Protein AF-A0A535K5B6-F1 (afdb_monomer)

Structure (mmCIF, N/CA/C/O backbone):
data_AF-A0A535K5B6-F1
#
_entry.id   AF-A0A535K5B6-F1
#
loop_
_atom_site.group_PDB
_atom_site.id
_atom_site.type_symbol
_atom_site.label_atom_id
_atom_site.label_alt_id
_atom_site.label_comp_id
_atom_site.label_asym_id
_atom_site.label_entity_id
_atom_site.label_seq_id
_atom_site.pdbx_PDB_ins_code
_atom_site.Cartn_x
_atom_site.Cartn_y
_atom_site.Cartn_z
_atom_site.occupancy
_atom_site.B_iso_or_equiv
_atom_site.auth_seq_id
_atom_site.auth_comp_id
_atom_site.auth_asym_id
_atom_site.auth_atom_id
_atom_site.pdbx_PDB_model_num
ATOM 1 N N . MET A 1 1 ? -14.865 6.620 7.976 1.00 94.44 1 MET A N 1
ATOM 2 C CA . MET A 1 1 ? -15.184 6.775 6.529 1.00 94.44 1 MET A CA 1
ATOM 3 C C . MET A 1 1 ? -14.619 5.577 5.767 1.00 94.44 1 MET A C 1
ATOM 5 O O . MET A 1 1 ? -13.738 4.941 6.324 1.00 94.44 1 MET A O 1
ATOM 9 N N . ARG A 1 2 ? -15.103 5.228 4.564 1.00 94.06 2 ARG A N 1
ATOM 10 C CA . ARG A 1 2 ? -14.527 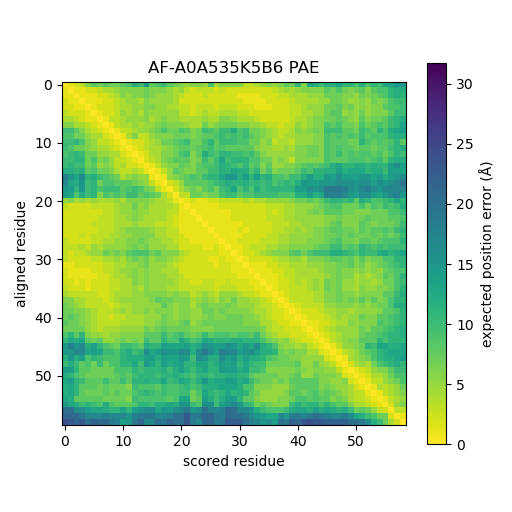4.127 3.758 1.00 94.06 2 ARG A CA 1
ATOM 11 C C . ARG A 1 2 ? -13.751 4.700 2.579 1.00 94.06 2 ARG A C 1
ATOM 13 O O . ARG A 1 2 ? -14.332 5.442 1.792 1.00 94.06 2 ARG A O 1
ATOM 20 N N . ILE A 1 3 ? -12.464 4.382 2.485 1.00 91.31 3 ILE A N 1
ATOM 21 C CA . ILE A 1 3 ? -11.542 4.935 1.490 1.00 91.31 3 ILE A CA 1
ATOM 22 C C . ILE A 1 3 ? -10.890 3.778 0.740 1.00 91.31 3 ILE A C 1
ATOM 24 O O . ILE A 1 3 ? -10.297 2.890 1.348 1.00 91.31 3 ILE A O 1
ATOM 28 N N . LEU A 1 4 ? -10.986 3.815 -0.586 1.00 91.31 4 LEU A N 1
ATOM 29 C CA . LEU A 1 4 ? -10.234 2.947 -1.479 1.00 91.31 4 LEU A CA 1
ATOM 30 C C . LEU A 1 4 ? -9.221 3.808 -2.229 1.00 91.31 4 LEU A C 1
ATOM 32 O O . LEU A 1 4 ? -9.614 4.724 -2.949 1.00 91.31 4 LEU A O 1
ATOM 36 N N . ALA A 1 5 ? -7.939 3.522 -2.047 1.00 86.38 5 ALA A N 1
ATOM 37 C CA . ALA A 1 5 ? -6.855 4.189 -2.750 1.00 86.38 5 ALA A CA 1
ATOM 38 C C . ALA A 1 5 ? -6.182 3.218 -3.721 1.00 86.38 5 ALA A C 1
ATOM 40 O O . ALA A 1 5 ? -6.036 2.033 -3.425 1.00 86.38 5 ALA A O 1
ATOM 41 N N . THR A 1 6 ? -5.755 3.730 -4.868 1.00 85.19 6 THR A N 1
ATOM 42 C CA . THR A 1 6 ? -4.964 2.988 -5.854 1.00 85.19 6 THR A CA 1
ATOM 43 C C . THR A 1 6 ? -3.589 3.627 -5.958 1.00 85.19 6 THR A C 1
ATOM 45 O O . THR A 1 6 ? -3.511 4.850 -6.094 1.00 85.19 6 THR A O 1
ATOM 48 N N . GLN A 1 7 ? -2.525 2.832 -5.908 1.00 81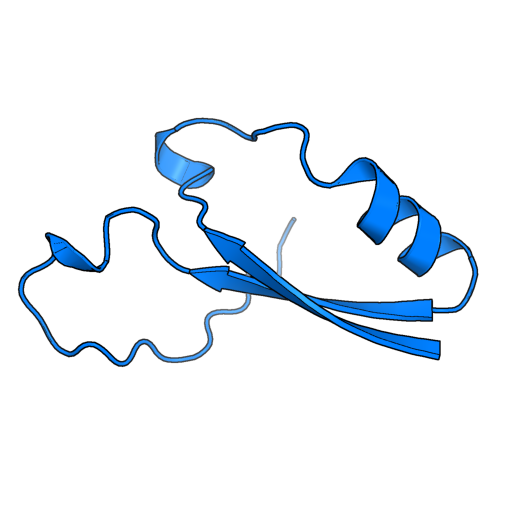.25 7 GLN A N 1
ATOM 49 C CA . GLN A 1 7 ? -1.153 3.329 -6.007 1.00 81.25 7 GLN A CA 1
ATOM 50 C C . GLN A 1 7 ? -0.405 2.639 -7.148 1.00 81.25 7 GLN A C 1
ATOM 52 O O . GLN A 1 7 ? -0.407 1.415 -7.252 1.00 81.25 7 GLN A O 1
ATOM 57 N N . GLU A 1 8 ? 0.241 3.448 -7.992 1.00 81.31 8 GLU A N 1
ATOM 58 C CA . GLU A 1 8 ? 1.215 2.982 -8.983 1.00 81.31 8 GLU A CA 1
ATOM 59 C C . GLU A 1 8 ? 2.554 2.829 -8.293 1.00 81.31 8 GLU A C 1
ATOM 61 O O . GLU A 1 8 ? 3.258 3.812 -8.053 1.00 81.31 8 GLU A O 1
ATOM 66 N N . THR A 1 9 ? 2.898 1.605 -7.921 1.00 76.94 9 THR A N 1
ATOM 67 C CA . THR A 1 9 ? 4.129 1.371 -7.181 1.00 76.94 9 THR A CA 1
ATOM 68 C C . THR A 1 9 ? 4.688 -0.010 -7.470 1.00 76.94 9 THR A C 1
ATOM 70 O O . THR A 1 9 ? 3.963 -0.976 -7.683 1.00 76.94 9 THR A O 1
ATOM 73 N N . ASP A 1 10 ? 6.012 -0.087 -7.473 1.00 77.00 10 ASP A N 1
ATOM 74 C CA . ASP A 1 10 ? 6.756 -1.340 -7.434 1.00 77.00 10 ASP A CA 1
ATOM 75 C C . ASP A 1 10 ? 7.789 -1.222 -6.314 1.00 77.00 10 ASP A C 1
ATOM 77 O O . ASP A 1 10 ? 8.997 -1.176 -6.537 1.00 77.00 10 ASP A O 1
ATOM 81 N N . TRP A 1 11 ? 7.301 -1.056 -5.082 1.00 73.06 11 TRP A N 1
ATOM 82 C CA . TRP A 1 11 ? 8.154 -0.843 -3.912 1.00 73.06 11 TRP A CA 1
ATOM 83 C C . TRP A 1 11 ? 9.029 -2.060 -3.586 1.00 73.06 11 TRP A C 1
ATOM 85 O O . TRP A 1 11 ? 10.050 -1.907 -2.917 1.00 73.06 11 TRP A O 1
ATOM 95 N N . ILE A 1 12 ? 8.660 -3.243 -4.096 1.00 73.25 12 ILE A N 1
ATOM 96 C CA . ILE A 1 12 ? 9.438 -4.478 -3.970 1.00 73.25 12 ILE A CA 1
ATOM 97 C C . ILE A 1 12 ? 10.754 -4.351 -4.746 1.00 73.25 12 ILE A C 1
ATOM 99 O O . ILE A 1 12 ? 11.803 -4.709 -4.213 1.00 73.25 12 ILE A O 1
ATOM 103 N N . THR A 1 13 ? 10.731 -3.828 -5.980 1.00 77.94 13 THR A N 1
ATOM 104 C CA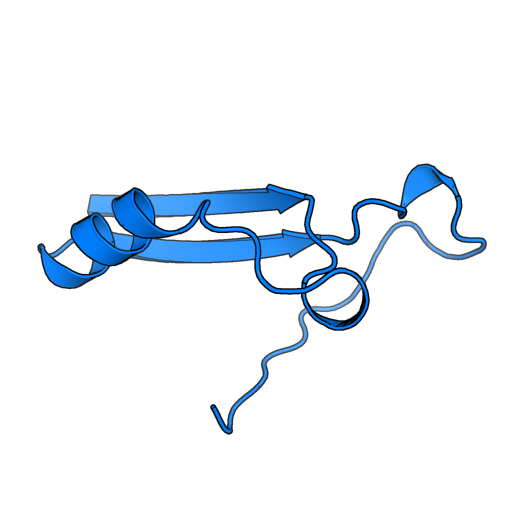 . THR A 1 13 ? 11.955 -3.688 -6.794 1.00 77.94 13 THR A CA 1
ATOM 105 C C . THR A 1 13 ? 12.580 -2.291 -6.739 1.00 77.94 13 THR A C 1
ATOM 107 O O . THR A 1 13 ? 13.793 -2.156 -6.893 1.00 77.94 13 THR A O 1
ATOM 110 N N . ARG A 1 14 ? 11.776 -1.243 -6.508 1.00 75.81 14 ARG A N 1
ATOM 111 C CA . ARG A 1 14 ? 12.179 0.176 -6.587 1.00 75.81 14 ARG A CA 1
ATOM 112 C C . ARG A 1 14 ? 12.295 0.880 -5.236 1.00 75.81 14 ARG A C 1
ATOM 114 O O . ARG A 1 14 ? 12.515 2.091 -5.214 1.00 75.81 14 A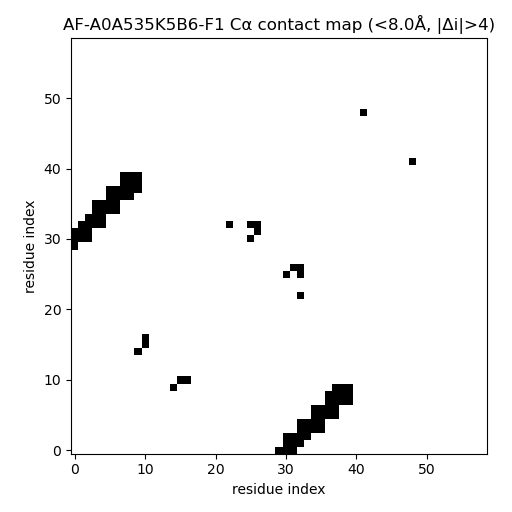RG A O 1
ATOM 121 N N . ASN A 1 15 ? 12.229 0.122 -4.141 1.00 71.00 15 ASN A N 1
ATOM 122 C CA . ASN A 1 15 ? 12.266 0.596 -2.757 1.00 71.00 15 ASN A CA 1
ATOM 123 C C . ASN A 1 15 ? 10.970 1.328 -2.328 1.00 71.00 15 ASN A C 1
ATOM 125 O O . ASN A 1 15 ? 10.275 1.911 -3.166 1.00 71.00 15 ASN A O 1
ATOM 129 N N . PRO A 1 16 ? 10.617 1.336 -1.027 1.00 69.69 16 PRO A N 1
ATOM 130 C CA . PRO A 1 16 ? 9.417 2.015 -0.546 1.00 69.69 16 PRO A CA 1
ATOM 131 C C . PRO A 1 16 ? 9.484 3.522 -0.808 1.00 69.69 16 PRO A C 1
ATOM 133 O O . PRO A 1 16 ? 10.389 4.210 -0.334 1.00 69.69 16 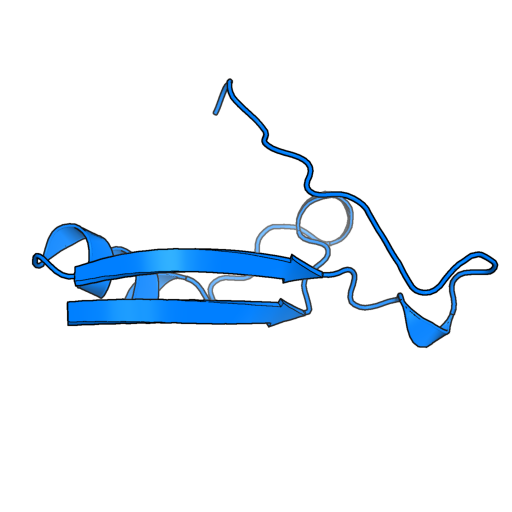PRO A O 1
ATOM 136 N N . ILE A 1 17 ? 8.506 4.050 -1.543 1.00 67.38 17 ILE A N 1
ATOM 137 C CA . ILE A 1 17 ? 8.356 5.493 -1.755 1.00 67.38 17 ILE A CA 1
ATOM 138 C C . ILE A 1 17 ? 7.446 6.052 -0.658 1.00 67.38 17 ILE A C 1
ATOM 140 O O . ILE A 1 17 ? 6.394 5.477 -0.398 1.00 67.38 17 ILE A O 1
ATOM 144 N N . ILE A 1 18 ? 7.817 7.183 -0.043 1.00 62.31 18 ILE A N 1
ATOM 145 C CA . ILE A 1 18 ? 7.132 7.835 1.098 1.00 62.31 18 ILE A CA 1
ATOM 146 C C . ILE A 1 18 ? 5.789 8.487 0.677 1.00 62.31 18 ILE A C 1
ATOM 148 O O . ILE A 1 18 ? 5.558 9.675 0.887 1.00 62.31 18 ILE A O 1
ATOM 152 N N . HIS A 1 19 ? 4.884 7.736 0.050 1.00 63.62 19 HIS A N 1
ATOM 153 C CA . HIS A 1 19 ? 3.554 8.212 -0.358 1.00 63.62 19 HIS A CA 1
ATOM 154 C C . HIS A 1 19 ? 2.439 7.851 0.641 1.00 63.62 19 HIS A C 1
ATOM 156 O O . HIS A 1 19 ? 1.289 8.242 0.451 1.00 63.62 19 HIS A O 1
ATOM 162 N N . HIS A 1 20 ? 2.754 7.131 1.721 1.00 72.88 20 HIS A N 1
ATOM 163 C CA . HIS A 1 20 ? 1.760 6.466 2.574 1.00 72.88 20 HIS A CA 1
ATOM 164 C C . HIS A 1 20 ? 1.259 7.285 3.780 1.00 72.88 20 HIS A C 1
ATOM 166 O O . HIS A 1 20 ? 0.170 7.002 4.281 1.00 72.88 20 HIS A O 1
ATOM 172 N N . ARG A 1 21 ? 1.942 8.372 4.177 1.00 81.81 21 ARG A N 1
ATOM 173 C CA . ARG A 1 21 ? 1.667 9.059 5.460 1.00 81.81 21 ARG A CA 1
ATOM 174 C C . ARG A 1 21 ? 0.215 9.494 5.677 1.00 81.81 21 ARG A C 1
ATOM 176 O O . ARG A 1 21 ? -0.284 9.401 6.793 1.00 81.81 21 ARG A O 1
ATOM 183 N N . LEU A 1 22 ? -0.471 9.983 4.642 1.00 87.56 22 LEU A N 1
ATOM 184 C CA . LEU A 1 22 ? -1.864 10.426 4.773 1.00 87.56 22 LEU A CA 1
ATOM 185 C C . LEU A 1 22 ? -2.830 9.245 4.948 1.00 87.56 22 LEU A C 1
ATOM 187 O O . LEU A 1 22 ? -3.728 9.310 5.781 1.00 87.56 22 LEU A O 1
ATOM 191 N N . LEU A 1 23 ? -2.656 8.176 4.169 1.00 88.81 23 LEU A N 1
ATOM 192 C CA . LEU A 1 23 ? -3.527 6.998 4.220 1.00 88.81 23 LEU A CA 1
ATOM 193 C C . LEU A 1 23 ? -3.319 6.214 5.522 1.00 88.81 23 LEU A C 1
ATOM 195 O O . LEU A 1 23 ? -4.292 5.770 6.127 1.00 88.81 23 LEU A O 1
ATOM 199 N N . GLU A 1 24 ? -2.076 6.133 5.996 1.00 86.62 24 GLU A N 1
ATOM 200 C CA . GLU A 1 24 ? -1.732 5.590 7.315 1.00 86.62 24 GLU A CA 1
ATOM 201 C C . GLU A 1 24 ? -2.365 6.410 8.445 1.00 86.62 24 GLU A C 1
ATOM 203 O O . GLU A 1 24 ? -2.989 5.863 9.359 1.00 86.62 24 GLU A O 1
ATOM 208 N N . TRP A 1 25 ? -2.271 7.740 8.368 1.00 91.50 25 TRP A N 1
ATOM 209 C CA . TRP A 1 25 ? -2.904 8.620 9.345 1.00 91.50 25 TRP A CA 1
ATOM 210 C C . TRP A 1 25 ? -4.431 8.460 9.342 1.00 91.50 25 TRP A C 1
ATOM 212 O O . TRP A 1 25 ? -5.037 8.280 10.392 1.00 91.50 25 TRP A O 1
ATOM 222 N N . LEU A 1 26 ? -5.073 8.425 8.172 1.00 90.94 26 LEU A N 1
ATOM 223 C CA . LEU A 1 26 ? -6.523 8.224 8.072 1.00 90.94 26 LEU A CA 1
ATOM 224 C C . LEU A 1 26 ? -6.966 6.860 8.619 1.00 90.94 26 LEU A C 1
ATOM 226 O O . LEU A 1 26 ? -8.000 6.787 9.288 1.00 90.94 26 LEU A O 1
ATOM 230 N N . SER A 1 27 ? -6.179 5.809 8.373 1.00 89.75 27 SER A N 1
ATOM 231 C CA . SER A 1 27 ? -6.412 4.464 8.912 1.00 89.75 27 SER A CA 1
ATOM 232 C C . SER A 1 27 ? -6.396 4.464 10.444 1.00 89.75 27 SER A C 1
ATOM 234 O O . SER A 1 27 ? -7.321 3.976 11.093 1.00 89.75 27 SER A O 1
ATOM 236 N N . THR A 1 28 ? -5.402 5.128 11.041 1.00 92.88 28 THR A N 1
ATOM 237 C CA . THR A 1 28 ? -5.283 5.243 12.506 1.00 92.88 28 THR A CA 1
ATOM 238 C C . THR A 1 28 ? -6.336 6.158 13.146 1.00 92.88 28 THR A C 1
ATOM 240 O O . THR A 1 28 ? -6.580 6.051 14.344 1.00 92.88 28 THR A O 1
ATOM 243 N N . HIS A 1 29 ? -7.011 7.013 12.369 1.00 93.62 29 HIS A N 1
ATOM 244 C CA . HIS A 1 29 ? -8.009 7.979 12.854 1.00 93.62 29 HIS A CA 1
ATOM 245 C C . HIS A 1 29 ? -9.457 7.587 12.497 1.00 93.62 29 HIS A C 1
ATOM 247 O O . HIS A 1 29 ? -10.330 8.439 12.326 1.00 93.62 29 HIS A O 1
ATOM 253 N N . GLY A 1 30 ? -9.734 6.282 12.398 1.00 92.88 30 GLY A N 1
ATOM 254 C CA . GLY A 1 30 ? -11.100 5.750 12.303 1.00 92.88 30 GLY A CA 1
ATOM 255 C C . GLY A 1 30 ? -11.680 5.699 10.887 1.00 92.88 30 GLY A C 1
ATOM 256 O O . GLY A 1 30 ? -12.895 5.539 10.710 1.00 92.88 30 GLY A O 1
ATOM 257 N N . SER A 1 31 ? -10.842 5.831 9.857 1.00 94.62 31 SER A N 1
ATOM 258 C CA . SER A 1 31 ? -11.240 5.485 8.492 1.00 94.62 31 SER A CA 1
ATOM 259 C C . SER A 1 31 ? -10.855 4.046 8.163 1.00 94.62 31 SER A C 1
ATOM 261 O O . SER A 1 31 ? -9.754 3.605 8.454 1.00 94.62 31 SER A O 1
ATOM 263 N N . ASP A 1 32 ? -11.769 3.321 7.525 1.00 93.75 32 ASP A N 1
ATOM 264 C CA . ASP A 1 32 ? -11.493 2.027 6.906 1.00 93.75 32 ASP A CA 1
ATOM 265 C C . ASP A 1 32 ? -10.821 2.302 5.559 1.00 93.75 32 ASP A C 1
ATOM 267 O O . ASP A 1 32 ? -11.473 2.746 4.606 1.00 93.75 32 ASP A O 1
ATOM 271 N N . VAL A 1 33 ? -9.499 2.145 5.527 1.00 90.38 33 VAL A N 1
ATOM 272 C CA . VAL A 1 33 ? -8.658 2.431 4.365 1.00 90.38 33 VAL A CA 1
ATOM 273 C C . VAL A 1 33 ? -8.204 1.117 3.748 1.00 90.38 33 VAL A C 1
ATOM 275 O O . VAL A 1 33 ? -7.589 0.285 4.411 1.00 90.38 33 VAL A O 1
ATOM 278 N N . ARG A 1 34 ? -8.461 0.952 2.452 1.00 88.75 34 ARG A N 1
ATOM 279 C CA . ARG A 1 34 ? -7.900 -0.128 1.639 1.00 88.75 34 ARG A CA 1
ATOM 280 C C . ARG A 1 34 ? -7.045 0.465 0.534 1.00 88.75 34 ARG A C 1
ATOM 282 O O . ARG A 1 34 ? -7.475 1.398 -0.143 1.00 88.75 34 ARG A O 1
ATOM 289 N N . VAL A 1 35 ? -5.859 -0.098 0.339 1.00 84.31 35 VAL A N 1
ATOM 290 C CA . VAL A 1 35 ? -4.933 0.299 -0.724 1.00 84.31 35 VAL A CA 1
ATOM 291 C C . VAL A 1 35 ? -4.801 -0.856 -1.708 1.00 84.31 35 VAL A C 1
ATOM 293 O O . VAL A 1 35 ? -4.635 -2.004 -1.299 1.00 84.31 35 VAL A O 1
ATOM 296 N N . ILE A 1 36 ? -4.943 -0.555 -2.996 1.00 84.94 36 ILE A N 1
ATOM 297 C CA . ILE A 1 36 ? -4.658 -1.477 -4.092 1.00 84.94 36 ILE A CA 1
ATOM 298 C C . ILE A 1 36 ? -3.402 -0.970 -4.790 1.00 84.94 36 ILE A C 1
ATOM 300 O O . ILE A 1 36 ? -3.444 0.047 -5.489 1.00 84.94 36 ILE A O 1
ATOM 304 N N . ASP A 1 37 ? -2.310 -1.699 -4.610 1.00 79.94 37 ASP A N 1
ATOM 305 C CA . ASP A 1 37 ? -1.091 -1.486 -5.376 1.00 79.94 37 ASP A CA 1
ATOM 306 C C . ASP A 1 37 ? -1.230 -2.164 -6.737 1.00 79.94 37 ASP A C 1
ATOM 308 O O . ASP A 1 37 ? -1.668 -3.315 -6.839 1.00 79.94 37 ASP A O 1
ATOM 312 N N . TYR A 1 38 ? -0.853 -1.448 -7.788 1.00 80.50 38 TYR A N 1
ATOM 313 C CA . TYR A 1 38 ? -0.662 -2.030 -9.104 1.00 80.50 38 TYR A CA 1
ATOM 314 C C . TYR A 1 38 ? 0.697 -1.635 -9.661 1.00 80.50 38 TYR A C 1
ATOM 316 O O . TYR A 1 38 ? 1.253 -0.579 -9.357 1.00 80.50 38 TYR A O 1
ATOM 324 N N . ASP A 1 39 ? 1.232 -2.540 -10.468 1.00 79.25 39 ASP A N 1
ATOM 325 C CA . ASP A 1 39 ? 2.575 -2.433 -11.008 1.00 79.25 39 ASP A CA 1
ATOM 326 C C . ASP A 1 39 ? 2.712 -1.207 -11.913 1.00 79.25 39 ASP A C 1
ATOM 328 O O . ASP A 1 39 ? 2.014 -1.103 -12.915 1.00 79.25 39 ASP A O 1
ATOM 332 N N . ILE A 1 40 ? 3.653 -0.315 -11.606 1.00 81.69 40 ILE A N 1
ATOM 333 C CA . ILE A 1 40 ? 3.947 0.882 -12.405 1.00 81.69 40 ILE A CA 1
ATOM 334 C C . ILE A 1 40 ? 4.385 0.565 -13.847 1.00 81.69 40 ILE A C 1
ATOM 336 O O . ILE A 1 40 ? 4.167 1.361 -14.759 1.00 81.69 40 ILE A O 1
ATOM 340 N N . ASP A 1 41 ? 4.991 -0.599 -14.089 1.00 83.31 41 ASP A N 1
ATOM 341 C CA . ASP A 1 41 ? 5.403 -1.043 -15.422 1.00 83.31 41 ASP A CA 1
ATOM 342 C C . ASP A 1 41 ? 4.337 -1.921 -16.107 1.00 83.31 41 ASP A C 1
ATOM 344 O O . ASP A 1 41 ? 4.637 -2.582 -17.109 1.00 83.31 41 ASP A O 1
ATOM 348 N N . TRP A 1 42 ? 3.079 -1.903 -15.637 1.00 80.62 42 TRP A N 1
ATOM 349 C CA . TRP A 1 42 ? 1.973 -2.681 -16.217 1.00 80.62 42 TRP A CA 1
ATOM 350 C C . TRP A 1 42 ? 1.859 -2.513 -17.739 1.00 80.62 42 TRP A C 1
ATOM 352 O O . TRP A 1 42 ? 1.643 -3.488 -18.455 1.00 80.62 42 TRP A O 1
ATOM 362 N N . ALA A 1 43 ? 2.077 -1.297 -18.250 1.00 82.00 43 ALA A N 1
ATOM 363 C CA . ALA A 1 43 ? 1.995 -0.987 -19.677 1.00 82.00 43 ALA A CA 1
ATOM 364 C C . ALA A 1 43 ? 3.110 -1.646 -20.514 1.00 82.00 43 ALA A C 1
ATOM 366 O O . ALA A 1 43 ? 2.973 -1.794 -21.727 1.00 82.00 43 ALA A O 1
ATOM 367 N N . LYS A 1 44 ? 4.225 -2.033 -19.884 1.00 84.75 44 LYS A N 1
ATOM 368 C CA . LYS A 1 44 ? 5.378 -2.673 -20.538 1.00 84.75 44 LYS A CA 1
ATOM 369 C C . LYS A 1 44 ? 5.370 -4.195 -20.389 1.00 84.75 44 LYS A C 1
ATOM 371 O O . LYS A 1 44 ? 6.094 -4.877 -21.118 1.00 84.75 44 LYS A O 1
ATOM 376 N N . LYS A 1 45 ? 4.589 -4.746 -19.454 1.00 80.62 45 LYS A N 1
ATOM 377 C CA . LYS A 1 45 ? 4.515 -6.192 -19.228 1.00 80.62 45 LYS A CA 1
ATOM 378 C C . LYS A 1 45 ? 3.765 -6.894 -20.362 1.00 80.62 45 LYS A C 1
ATOM 380 O O . LYS A 1 45 ? 2.682 -6.494 -20.773 1.00 80.62 45 LYS A O 1
ATOM 385 N N . LYS A 1 46 ? 4.339 -8.000 -20.848 1.00 78.62 46 LYS A N 1
ATOM 386 C CA . LYS A 1 46 ? 3.656 -8.930 -21.758 1.00 78.62 46 LYS A CA 1
ATOM 387 C C . LYS A 1 46 ? 2.805 -9.888 -20.927 1.00 78.62 46 LYS A C 1
ATOM 389 O O . LYS A 1 46 ? 3.350 -10.638 -20.124 1.00 78.62 46 LYS A O 1
ATOM 394 N N . GLY A 1 47 ? 1.489 -9.877 -21.124 1.00 73.88 47 GLY A N 1
ATOM 395 C CA . GLY A 1 47 ? 0.567 -10.751 -20.401 1.00 73.88 47 GLY A CA 1
ATOM 396 C C . GLY A 1 47 ? -0.848 -10.178 -20.309 1.00 73.88 47 GLY A C 1
ATOM 397 O O . GLY A 1 47 ? -1.133 -9.135 -20.899 1.00 73.88 47 GLY A O 1
ATOM 398 N N . PRO A 1 48 ? -1.758 -10.860 -19.596 1.00 74.75 48 PRO A N 1
ATOM 399 C CA . PRO A 1 48 ? -3.089 -10.332 -19.336 1.00 74.75 48 PRO A CA 1
ATOM 400 C C . PRO A 1 48 ? -3.013 -9.080 -18.449 1.00 74.75 48 PRO A C 1
ATOM 4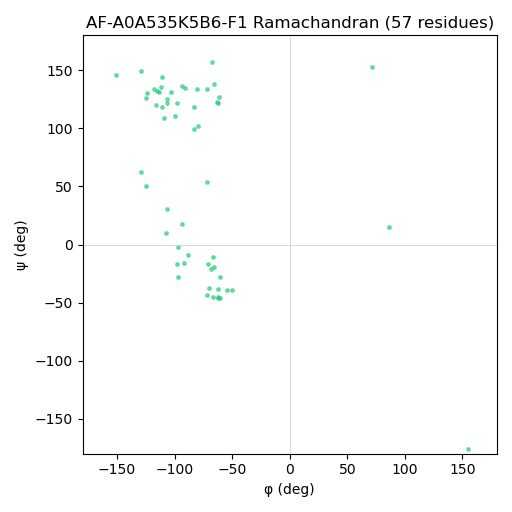02 O O . PRO A 1 48 ? -2.308 -9.064 -17.448 1.00 74.75 48 PRO A O 1
ATOM 405 N N . ILE A 1 49 ? -3.816 -8.060 -18.774 1.00 72.38 49 ILE A N 1
ATOM 406 C CA . ILE A 1 49 ? -3.945 -6.808 -17.992 1.00 72.38 49 ILE A CA 1
ATOM 407 C C . ILE A 1 49 ? -4.584 -7.067 -16.607 1.00 72.38 49 ILE A C 1
ATOM 409 O O . ILE A 1 49 ? -4.610 -6.204 -15.736 1.00 72.38 49 ILE A O 1
ATOM 413 N N . ARG A 1 50 ? -5.121 -8.273 -16.382 1.00 73.19 50 ARG A N 1
ATOM 414 C CA . ARG A 1 50 ? -5.774 -8.665 -15.131 1.00 73.19 50 ARG A CA 1
ATOM 415 C C . ARG A 1 50 ? -4.808 -9.446 -14.250 1.00 73.19 50 ARG A C 1
ATOM 417 O O . ARG A 1 50 ? -4.366 -10.526 -14.636 1.00 73.19 50 ARG A O 1
ATOM 424 N N . GLN A 1 51 ? -4.582 -8.940 -13.044 1.00 72.31 51 GLN A N 1
ATOM 425 C CA . GLN A 1 51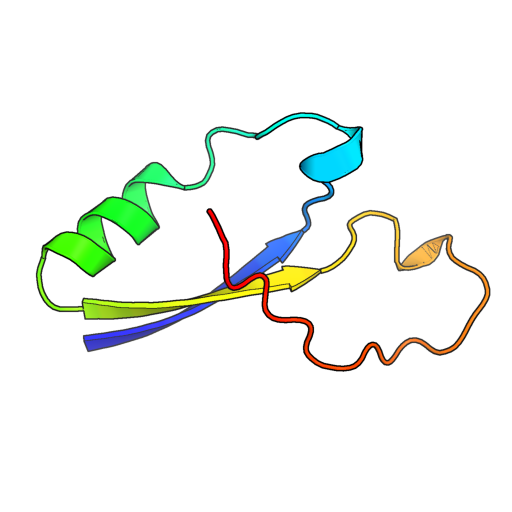 ? -3.896 -9.650 -11.971 1.00 72.31 51 GLN A CA 1
ATOM 426 C C . GLN A 1 51 ? -4.898 -9.968 -10.856 1.00 72.31 51 GLN A C 1
ATOM 428 O O . GLN A 1 51 ? -5.741 -9.140 -10.510 1.00 72.31 51 GLN A O 1
ATOM 433 N N . GLY A 1 52 ? -4.851 -11.195 -10.335 1.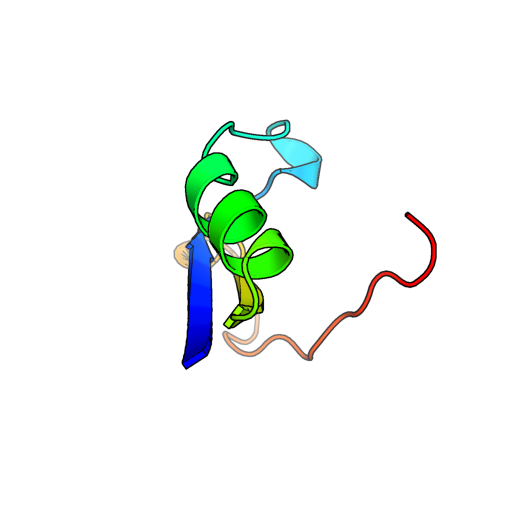00 74.81 52 GLY A N 1
ATOM 434 C CA . GLY A 1 52 ? -5.655 -11.582 -9.177 1.00 74.81 52 GLY A CA 1
ATOM 435 C C . GLY A 1 52 ? -5.191 -10.857 -7.913 1.00 74.81 52 GLY A C 1
ATOM 436 O O . GLY A 1 52 ? -4.043 -10.427 -7.825 1.00 74.81 52 GLY A O 1
ATOM 437 N N . ARG A 1 53 ? -6.080 -10.736 -6.922 1.00 77.38 53 ARG A N 1
ATOM 438 C CA . ARG A 1 53 ? -5.722 -10.189 -5.609 1.00 77.38 53 ARG A CA 1
ATOM 439 C C . ARG A 1 53 ? -4.649 -11.069 -4.968 1.00 77.38 53 ARG A C 1
ATOM 441 O O . ARG A 1 53 ? -4.859 -12.271 -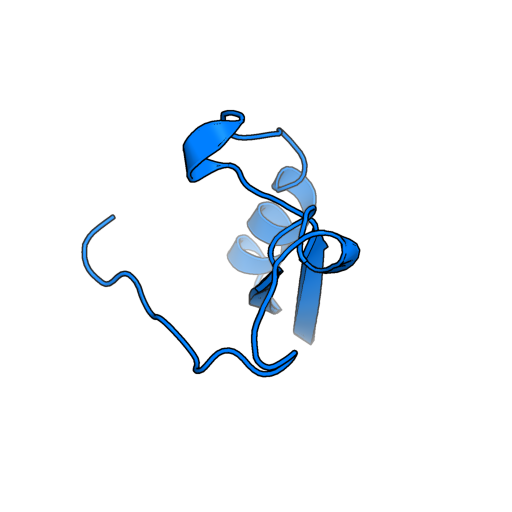4.824 1.00 77.38 53 ARG A O 1
ATOM 448 N N . GLN A 1 54 ? -3.546 -10.457 -4.558 1.00 75.25 54 GLN A N 1
ATOM 449 C CA . GLN A 1 54 ? -2.498 -11.105 -3.781 1.00 75.25 54 GLN A CA 1
ATOM 450 C C . GLN A 1 54 ? -2.429 -10.410 -2.421 1.00 75.25 54 GLN A C 1
ATOM 452 O O . GLN A 1 54 ? -2.256 -9.197 -2.350 1.00 75.25 54 GLN A O 1
ATOM 457 N N . GLU A 1 55 ? -2.658 -11.167 -1.353 1.00 74.38 55 GLU A N 1
ATOM 458 C CA . GLU A 1 55 ? -2.548 -10.686 0.023 1.00 74.38 55 GLU A CA 1
ATOM 459 C C . GLU A 1 55 ? -1.237 -11.211 0.606 1.00 74.38 55 GLU A C 1
ATOM 461 O O . GLU A 1 55 ? -0.938 -12.399 0.486 1.00 74.38 55 GLU A O 1
ATOM 466 N N . PHE A 1 56 ? -0.455 -10.331 1.222 1.00 68.81 56 PHE A N 1
ATOM 467 C CA . PHE A 1 56 ? 0.745 -10.711 1.960 1.00 68.81 56 PHE A CA 1
ATOM 468 C C . PHE A 1 56 ? 0.374 -10.726 3.444 1.00 68.81 56 PHE A C 1
ATOM 470 O O . PHE A 1 56 ? 0.046 -9.683 4.000 1.00 68.81 56 PHE A O 1
ATOM 477 N N . ALA A 1 57 ? 0.332 -11.917 4.046 1.00 59.75 57 ALA A N 1
ATOM 478 C CA . ALA A 1 57 ? -0.190 -12.120 5.400 1.00 59.75 57 ALA A CA 1
ATOM 479 C C . ALA A 1 57 ? 0.858 -11.954 6.523 1.00 59.75 57 ALA A C 1
ATOM 481 O O . ALA A 1 57 ? 0.467 -11.919 7.683 1.00 59.75 57 ALA A O 1
ATOM 482 N N . ASP A 1 58 ? 2.150 -11.830 6.192 1.00 49.56 58 ASP A N 1
ATOM 483 C CA . ASP A 1 58 ? 3.271 -11.932 7.149 1.00 49.56 58 ASP A CA 1
ATOM 484 C C . ASP A 1 58 ? 4.215 -10.706 7.140 1.00 49.56 58 ASP A C 1
ATOM 486 O O . ASP A 1 58 ? 5.434 -10.853 7.031 1.00 49.56 58 ASP A O 1
ATOM 490 N N . ILE A 1 59 ? 3.681 -9.483 7.240 1.00 45.44 59 ILE A N 1
ATOM 491 C CA . ILE A 1 59 ? 4.487 -8.264 7.484 1.00 45.44 59 ILE A CA 1
ATOM 492 C C . ILE A 1 59 ? 3.925 -7.511 8.686 1.00 45.44 59 ILE A C 1
ATOM 494 O O . ILE A 1 59 ? 2.693 -7.291 8.704 1.00 45.44 59 ILE A O 1
#

Foldseek 3Di:
DEEEEEDADDCVVVNDDPPCVVLVVCVVVPYRYDYHYDHNCLVVDDDDSDDDDDDDPPD

Mean predicted aligned error: 6.88 Å

Radius of gyration: 13.25 Å; Cα contacts (8 Å, |Δi|>4): 46; chains: 1; bounding box: 27×22×35 Å

Nearest PDB structures (foldseek):
  7pu4-assembly2_C  TM=6.073E-01  e=7.923E-01  Thermotoga maritima MSB8
  6pab-assembly1_B-2  TM=4.176E-01  e=7.778E+00  Escherichia coli K-12
  6pa6-assembly2_D  TM=3.329E-01  e=2.570E+00  Escherichia coli K-12

Solvent-accessible surface area (backbone atoms only — not comparable to full-atom values): 4029 Å² total; per-residue (Å²): 88,84,44,81,45,78,42,79,43,51,42,89,84,72,47,81,71,95,74,52,67,65,59,54,49,41,39,78,70,67,25,54,64,45,78,45,75,41,59,65,60,57,90,75,55,88,73,75,95,73,77,80,94,81,83,84,91,87,126

pLDDT: mean 79.7, std 10.52, range [45.44, 94.62]

Sequence (59 aa):
MRILATQETDWITRNPIIHHRLLEWLSTHGSDVRVIDYDIDWAKKKGPIRQGRQEFADI

Secondary structure (DSSP, 8-state):
-EEEEEEE--HHHH---S--HHHHHHHHTT-EEEEEEE-TTGGG--S-S----------